Protein AF-A0A6A4V301-F1 (afdb_monomer_lite)

Sequence (108 aa):
EKLKKEYGTTSVLRYLGLNRSGYYKWVKRKDIKAGEILDGIGGYCVRGWIELHKVVREKKLIPIGLIEGNTYAKRDIPNGTVLTEDDVAVDTSTFIYRLRQEQDKIYG

Foldseek 3Di:
DVVCVPDPDDDPDDPDDFQFPFAAWFFADFKFAAFHQDDAPPDRGIDGDTGHPVCCVVQQADGRVQRDDRKGFRHTGGGGDGDHCNGIDGDCVDPVNVVVVVVVVVVD

Secondary structure (DSSP, 8-state):
-HHHHHSTT--S---TT--------EE-SSPBPTTPBPP-TTSSSEE-----HHHHHHTTBPPGGG--SS-EESS-B-TTPBPBTTTEE--TTSHHHHHHHHHHHH--

pLDDT: mean 72.1, std 19.56, range [30.28, 91.56]

Radius of gyration: 16.19 Å; chains: 1; bounding box: 50×25×36 Å

Structure (mmCIF, N/CA/C/O backbone):
data_AF-A0A6A4V301-F1
#
_entry.id   AF-A0A6A4V301-F1
#
loop_
_atom_site.group_PDB
_atom_site.id
_atom_site.type_symbol
_atom_site.label_atom_id
_atom_site.label_alt_id
_atom_site.label_comp_id
_atom_site.label_asym_id
_atom_site.label_entity_id
_atom_site.label_seq_id
_atom_site.pdbx_PDB_ins_code
_atom_site.Cartn_x
_atom_site.Cartn_y
_atom_site.Cartn_z
_atom_site.occupancy
_atom_site.B_iso_or_equiv
_atom_site.auth_seq_id
_atom_site.auth_comp_id
_atom_site.auth_asym_id
_atom_site.auth_atom_id
_atom_site.pdbx_PDB_model_num
ATOM 1 N N . GLU A 1 1 ? 38.161 -4.356 -8.212 1.00 44.12 1 GLU A N 1
ATOM 2 C CA . GLU A 1 1 ? 38.532 -3.347 -9.236 1.00 44.12 1 GLU A CA 1
ATOM 3 C C . GLU A 1 1 ? 38.145 -3.705 -10.670 1.00 44.12 1 GLU A C 1
ATOM 5 O O . GLU A 1 1 ? 37.674 -2.811 -11.359 1.00 44.12 1 GLU A O 1
ATOM 10 N N . LYS A 1 2 ? 38.239 -4.970 -11.119 1.00 32.25 2 LYS A N 1
ATOM 11 C CA . LYS A 1 2 ? 37.821 -5.383 -12.481 1.00 32.25 2 LYS A CA 1
ATOM 12 C C . LYS A 1 2 ? 36.384 -4.977 -12.864 1.00 32.25 2 LYS A C 1
ATOM 14 O O . LYS A 1 2 ? 36.184 -4.424 -13.934 1.00 32.25 2 LYS A O 1
ATOM 19 N N . LEU A 1 3 ? 35.415 -5.134 -11.957 1.00 32.88 3 LEU A N 1
ATOM 20 C CA . LEU A 1 3 ? 33.997 -4.830 -12.223 1.00 32.88 3 LEU A CA 1
ATOM 21 C C . LEU A 1 3 ? 33.673 -3.329 -12.372 1.00 32.88 3 LEU A C 1
ATOM 23 O O . LEU A 1 3 ? 32.669 -2.982 -12.981 1.00 32.88 3 LEU A O 1
ATOM 27 N N . LYS A 1 4 ? 34.515 -2.425 -11.845 1.00 36.94 4 LYS A N 1
ATOM 28 C CA . LYS A 1 4 ? 34.300 -0.967 -11.959 1.00 36.94 4 LYS A CA 1
ATOM 29 C C . LYS A 1 4 ? 34.726 -0.403 -13.320 1.00 36.94 4 LYS A C 1
ATOM 31 O O . LYS A 1 4 ? 34.255 0.663 -13.695 1.00 36.94 4 LYS A O 1
ATOM 36 N N . LYS A 1 5 ? 35.625 -1.092 -14.034 1.00 38.25 5 LYS A N 1
ATOM 37 C CA . LYS A 1 5 ? 36.169 -0.640 -15.327 1.00 38.25 5 LYS A CA 1
ATOM 38 C C . LYS A 1 5 ? 35.285 -1.020 -16.519 1.00 38.25 5 LYS A C 1
ATOM 40 O O . LYS A 1 5 ? 35.357 -0.361 -17.545 1.00 38.25 5 LYS A O 1
ATOM 45 N N . GLU A 1 6 ? 34.471 -2.063 -16.374 1.00 39.47 6 GLU A N 1
ATOM 46 C CA . GLU A 1 6 ? 33.626 -2.606 -17.447 1.00 39.47 6 GLU A CA 1
ATOM 47 C C . GLU A 1 6 ? 32.223 -1.971 -17.477 1.00 39.47 6 GLU A C 1
ATOM 49 O O . GLU A 1 6 ? 31.650 -1.781 -18.543 1.00 39.47 6 GLU A O 1
ATOM 54 N N . TYR A 1 7 ? 31.703 -1.549 -16.320 1.00 40.28 7 TYR A N 1
ATOM 55 C CA . TYR A 1 7 ? 30.348 -1.002 -16.167 1.00 40.28 7 TYR A CA 1
ATOM 56 C C . TYR A 1 7 ? 30.398 0.411 -15.593 1.00 40.28 7 TYR A C 1
ATOM 58 O O . TYR A 1 7 ? 29.945 0.646 -14.472 1.00 40.28 7 TYR A O 1
ATOM 66 N N . GLY A 1 8 ? 31.024 1.323 -16.346 1.00 31.33 8 GLY A N 1
ATOM 67 C CA . GLY A 1 8 ? 31.244 2.722 -15.975 1.00 31.33 8 GLY A CA 1
ATOM 68 C C . GLY A 1 8 ? 30.099 3.309 -15.148 1.00 31.33 8 GLY A C 1
ATOM 69 O O . GLY A 1 8 ? 28.932 3.136 -15.487 1.00 31.33 8 GLY A O 1
ATOM 70 N N . THR A 1 9 ? 30.474 3.962 -14.046 1.00 41.03 9 THR A N 1
ATOM 71 C CA . THR A 1 9 ? 29.659 4.615 -13.007 1.00 41.03 9 THR A CA 1
ATOM 72 C C . THR A 1 9 ? 28.316 5.154 -13.501 1.00 41.03 9 THR A C 1
ATOM 74 O O . THR A 1 9 ? 28.139 6.347 -13.716 1.00 41.03 9 THR A O 1
ATOM 77 N N . THR A 1 10 ? 27.345 4.258 -13.636 1.00 32.12 10 THR A N 1
ATOM 78 C CA . THR A 1 10 ? 25.959 4.584 -13.946 1.00 32.12 10 THR A CA 1
ATOM 79 C C . THR A 1 10 ? 25.134 3.809 -12.940 1.00 32.12 10 THR A C 1
ATOM 81 O O . THR A 1 10 ? 24.993 2.590 -13.017 1.00 32.12 10 THR A O 1
ATOM 84 N N . SER A 1 11 ? 24.769 4.543 -11.889 1.00 30.28 11 SER A N 1
ATOM 85 C CA . SER A 1 11 ? 23.555 4.385 -11.091 1.00 30.28 11 SER A CA 1
ATOM 86 C C . SER A 1 11 ? 22.816 3.055 -11.273 1.00 30.28 11 SER A C 1
ATOM 88 O O . SER A 1 11 ? 22.223 2.822 -12.313 1.00 30.28 11 SER A O 1
ATOM 90 N N . VAL A 1 12 ? 22.857 2.226 -10.225 1.00 35.25 12 VAL A N 1
ATOM 91 C CA . VAL A 1 12 ? 21.900 1.233 -9.665 1.00 35.25 12 VAL A CA 1
ATOM 92 C C . VAL A 1 12 ? 20.554 0.925 -10.393 1.00 35.25 12 VAL A C 1
ATOM 94 O O . VAL A 1 12 ? 19.605 0.500 -9.749 1.00 35.25 12 VAL A O 1
ATOM 97 N N . LEU A 1 13 ? 20.399 1.079 -11.709 1.00 38.47 13 LEU A N 1
ATOM 98 C CA . LEU A 1 13 ? 19.084 1.178 -12.365 1.00 38.47 13 LEU A CA 1
ATOM 99 C C . LEU A 1 13 ? 18.799 0.174 -13.482 1.00 38.47 13 LEU A C 1
ATOM 101 O O . LEU A 1 13 ? 17.750 0.263 -14.113 1.00 38.47 13 LEU A O 1
ATOM 105 N N . ARG A 1 14 ? 19.634 -0.839 -13.718 1.00 36.16 14 ARG A N 1
ATOM 106 C CA . ARG A 1 14 ? 19.243 -1.920 -14.642 1.00 36.16 14 ARG A CA 1
ATOM 107 C C . ARG A 1 14 ? 20.061 -3.186 -14.438 1.00 36.16 14 ARG A C 1
ATOM 109 O O . ARG A 1 14 ? 20.814 -3.605 -15.309 1.00 36.16 14 ARG A O 1
ATOM 116 N N . TYR A 1 15 ? 19.943 -3.807 -13.267 1.00 34.91 15 TYR A N 1
ATOM 117 C CA . TYR A 1 15 ? 20.541 -5.127 -13.074 1.00 34.91 15 TYR A CA 1
ATOM 118 C C . TYR A 1 15 ? 19.739 -6.187 -13.850 1.00 34.91 15 TYR A C 1
ATOM 120 O O . TYR A 1 15 ? 18.722 -6.689 -13.385 1.00 34.91 15 TYR A O 1
ATOM 128 N N . LEU A 1 16 ? 20.231 -6.476 -15.060 1.00 33.59 16 LEU A N 1
ATOM 129 C CA . LEU A 1 16 ? 20.290 -7.794 -15.698 1.00 33.59 16 LEU A CA 1
ATOM 130 C C . LEU A 1 16 ? 19.017 -8.644 -15.658 1.00 33.59 16 LEU A C 1
ATOM 132 O O . LEU A 1 16 ? 18.951 -9.526 -14.811 1.00 33.59 16 LEU A O 1
ATOM 136 N N . GLY A 1 17 ? 18.083 -8.449 -16.605 1.00 36.47 17 GLY A N 1
ATOM 137 C CA . GLY A 1 17 ? 17.179 -9.487 -17.167 1.00 36.47 17 GLY A CA 1
ATOM 138 C C . GLY A 1 17 ? 16.314 -10.321 -16.206 1.00 36.47 17 GLY A C 1
ATOM 139 O O . GLY A 1 17 ? 15.527 -11.162 -16.623 1.00 36.47 17 GLY A O 1
ATOM 140 N N . LEU A 1 18 ? 16.442 -10.082 -14.915 1.00 40.28 18 LEU A N 1
ATOM 141 C CA . LEU A 1 18 ? 15.710 -10.642 -13.819 1.00 40.28 18 LEU A CA 1
ATOM 142 C C . LEU A 1 18 ? 14.756 -9.518 -13.471 1.00 40.28 18 LEU A C 1
ATOM 144 O O . LEU A 1 18 ? 15.143 -8.554 -12.815 1.00 40.28 18 LEU A O 1
ATOM 148 N N . ASN A 1 19 ? 13.518 -9.621 -13.948 1.00 43.78 19 ASN A N 1
ATOM 149 C CA . ASN A 1 19 ? 12.412 -8.779 -13.506 1.00 43.78 19 ASN A CA 1
ATOM 150 C C . ASN A 1 19 ? 12.156 -9.042 -12.003 1.00 43.78 19 ASN A C 1
ATOM 152 O O . ASN A 1 19 ? 11.158 -9.643 -11.605 1.00 43.78 19 ASN A O 1
ATOM 156 N N . ARG A 1 20 ? 13.094 -8.642 -11.140 1.00 42.47 20 ARG A N 1
ATOM 157 C CA . ARG A 1 20 ? 12.964 -8.583 -9.685 1.00 42.47 20 ARG A CA 1
ATOM 158 C C . ARG A 1 20 ? 12.448 -7.196 -9.366 1.00 42.47 20 ARG A C 1
ATOM 160 O O . ARG A 1 20 ? 13.197 -6.287 -9.030 1.00 42.47 20 ARG A O 1
ATOM 167 N N . SER A 1 21 ? 11.153 -7.027 -9.561 1.00 47.16 21 SER A N 1
ATOM 168 C CA . SER A 1 21 ? 10.461 -5.857 -9.056 1.00 47.16 21 SER A CA 1
ATOM 169 C C . SER A 1 21 ? 10.208 -6.082 -7.577 1.00 47.16 21 SER A C 1
ATOM 171 O O . SER A 1 21 ? 9.257 -6.763 -7.208 1.00 47.16 21 SER A O 1
ATOM 173 N N . GLY A 1 22 ? 11.101 -5.548 -6.745 1.00 44.09 22 GLY A N 1
ATOM 174 C CA . GLY A 1 22 ? 10.935 -5.583 -5.303 1.00 44.09 22 GLY A CA 1
ATOM 175 C C . GLY A 1 22 ? 9.697 -4.800 -4.899 1.00 44.09 22 GLY A C 1
ATOM 176 O O . GLY A 1 22 ? 9.753 -3.580 -4.787 1.00 44.09 22 GLY A O 1
ATOM 177 N N . TYR A 1 23 ? 8.591 -5.503 -4.677 1.00 51.00 23 TYR A N 1
ATOM 178 C CA . TYR A 1 23 ? 7.374 -4.922 -4.131 1.00 51.00 23 TYR A CA 1
ATOM 179 C C . TYR A 1 23 ? 6.812 -5.810 -3.030 1.00 51.00 23 TYR A C 1
ATOM 181 O O . TYR A 1 23 ? 7.081 -7.001 -2.940 1.00 51.00 23 TYR A O 1
ATOM 189 N N . TYR A 1 24 ? 6.115 -5.154 -2.125 1.00 50.41 24 TYR A N 1
ATOM 190 C CA . TYR A 1 24 ? 6.193 -5.358 -0.694 1.00 50.41 24 TYR A CA 1
ATOM 191 C C . TYR A 1 24 ? 4.777 -5.516 -0.143 1.00 50.41 24 TYR A C 1
ATOM 193 O O . TYR A 1 24 ? 3.873 -4.926 -0.697 1.00 50.41 24 TYR A O 1
ATOM 201 N N . LYS A 1 25 ? 4.586 -6.195 0.991 1.00 56.16 25 LYS A N 1
ATOM 202 C CA . LYS A 1 25 ? 4.065 -5.571 2.228 1.00 56.16 25 LYS A CA 1
ATOM 203 C C . LYS A 1 25 ? 3.509 -6.619 3.167 1.00 56.16 25 LYS A C 1
ATOM 205 O O . LYS A 1 25 ? 2.636 -7.364 2.771 1.00 56.16 25 LYS A O 1
ATOM 210 N N . TRP A 1 26 ? 3.985 -6.610 4.405 1.00 49.91 26 TRP A N 1
ATOM 211 C CA . TRP A 1 26 ? 3.416 -7.361 5.518 1.00 49.91 26 TRP A CA 1
ATOM 212 C C . TRP A 1 26 ? 3.009 -6.370 6.611 1.00 49.91 26 TRP A C 1
ATOM 214 O O . TRP A 1 26 ? 3.758 -5.420 6.876 1.00 49.91 26 TRP A O 1
ATOM 224 N N . VAL A 1 27 ? 1.847 -6.571 7.236 1.00 56.19 27 VAL A N 1
ATOM 225 C CA . VAL A 1 27 ? 1.478 -5.836 8.456 1.00 56.19 27 VAL A CA 1
ATOM 226 C C . VAL A 1 27 ? 2.448 -6.232 9.561 1.00 56.19 27 VAL A C 1
ATOM 228 O O . VAL A 1 27 ? 2.669 -7.422 9.781 1.00 56.19 27 VAL A O 1
ATOM 231 N N . LYS A 1 28 ? 3.059 -5.259 10.238 1.00 59.06 28 LYS A N 1
ATOM 232 C CA . LYS A 1 28 ? 3.927 -5.518 11.390 1.00 59.06 28 LYS A CA 1
ATOM 233 C C . LYS A 1 28 ? 3.241 -5.032 12.666 1.00 59.06 28 LYS A C 1
ATOM 235 O O . LYS A 1 28 ? 2.692 -3.940 12.707 1.00 59.06 28 LYS A O 1
ATOM 240 N N . ARG A 1 29 ? 3.412 -5.806 13.742 1.00 59.47 29 ARG A N 1
ATOM 241 C CA . ARG A 1 29 ? 3.245 -5.422 15.163 1.00 59.47 29 ARG A CA 1
ATOM 242 C C . ARG A 1 29 ? 1.826 -5.197 15.682 1.00 59.47 29 ARG A C 1
ATOM 244 O O . ARG A 1 29 ? 1.668 -5.317 16.892 1.00 59.47 29 ARG A O 1
ATOM 251 N N . LYS A 1 30 ? 0.829 -4.920 14.846 1.00 69.62 30 LYS A N 1
ATOM 252 C CA . LYS A 1 30 ? -0.571 -4.848 15.283 1.00 69.62 30 LYS A CA 1
ATOM 253 C C . LYS A 1 30 ? -1.511 -5.303 14.182 1.00 69.62 30 LYS A C 1
ATOM 255 O O . LYS A 1 30 ? -1.179 -5.159 13.011 1.00 69.62 30 LYS A O 1
ATOM 260 N N . ASP A 1 31 ? -2.668 -5.810 14.568 1.00 82.12 31 ASP A N 1
ATOM 261 C CA . ASP A 1 31 ? -3.766 -6.008 13.631 1.00 82.12 31 ASP A CA 1
ATOM 262 C C . ASP A 1 31 ? -4.295 -4.633 13.213 1.00 82.12 31 ASP A C 1
ATOM 264 O O . ASP A 1 31 ? -4.433 -3.735 14.049 1.00 82.12 31 ASP A O 1
ATOM 268 N N . ILE A 1 32 ? -4.533 -4.452 11.917 1.00 85.00 32 ILE A N 1
ATOM 269 C CA . ILE A 1 32 ? -5.087 -3.214 11.363 1.00 85.00 32 ILE A CA 1
ATOM 270 C C . ILE A 1 32 ? -6.582 -3.430 11.197 1.00 85.00 32 ILE A C 1
ATOM 272 O O . ILE A 1 32 ? -6.991 -4.431 10.609 1.00 85.00 3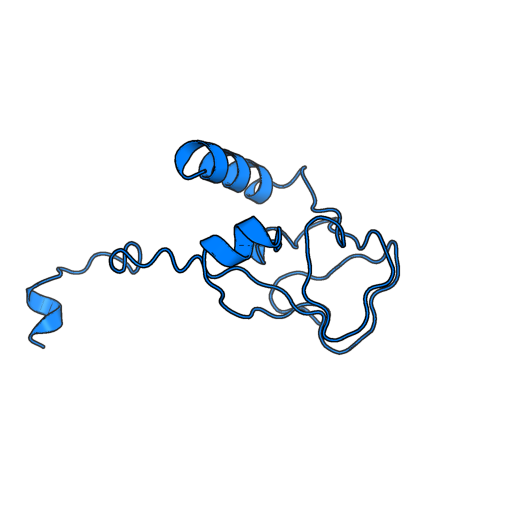2 ILE A O 1
ATOM 276 N N . LYS A 1 33 ? -7.400 -2.511 11.702 1.00 88.31 33 LYS A N 1
ATOM 277 C CA . LYS A 1 33 ? -8.851 -2.606 11.517 1.00 88.31 33 LYS A CA 1
ATOM 278 C C . LYS A 1 33 ? -9.294 -1.979 10.203 1.00 88.31 33 LYS A C 1
ATOM 280 O O . LYS A 1 33 ? -8.648 -1.067 9.685 1.00 88.31 33 LYS A O 1
ATOM 285 N N . ALA A 1 34 ? -10.429 -2.430 9.687 1.00 90.38 34 ALA A N 1
ATOM 286 C CA . ALA A 1 34 ? -11.089 -1.787 8.562 1.00 90.38 34 ALA A CA 1
ATOM 287 C C . ALA A 1 34 ? -11.306 -0.288 8.848 1.00 90.38 34 ALA A C 1
ATOM 289 O O . ALA A 1 34 ? -11.749 0.101 9.929 1.00 90.38 34 ALA A O 1
ATOM 290 N N . GLY A 1 35 ? -10.980 0.555 7.872 1.00 88.38 35 GLY A N 1
ATOM 291 C CA . GLY A 1 35 ? -11.039 2.014 7.956 1.00 88.38 35 GLY A CA 1
ATOM 292 C C . GLY A 1 35 ? -9.814 2.676 8.593 1.00 88.38 35 GLY A C 1
ATOM 293 O O . GLY A 1 35 ? -9.718 3.901 8.577 1.00 88.38 35 GLY A O 1
ATOM 294 N N . GLU A 1 36 ? -8.863 1.911 9.130 1.00 87.81 36 GLU A N 1
ATOM 295 C CA . GLU A 1 36 ? -7.668 2.476 9.751 1.00 87.81 36 GLU A CA 1
ATOM 296 C C . GLU A 1 36 ? -6.648 2.946 8.703 1.00 87.81 36 GLU A C 1
ATOM 298 O O . GLU A 1 36 ? -6.404 2.269 7.700 1.00 87.81 36 GLU A O 1
ATOM 303 N N . ILE A 1 37 ? -6.038 4.110 8.945 1.00 87.25 37 ILE A N 1
ATOM 304 C CA . ILE A 1 37 ? -5.003 4.685 8.078 1.00 87.25 37 ILE A CA 1
ATOM 305 C C . ILE A 1 37 ? -3.689 3.936 8.298 1.00 87.25 37 ILE A C 1
ATOM 307 O O . ILE A 1 37 ? -3.230 3.774 9.432 1.00 87.25 37 ILE A O 1
ATOM 311 N N . LEU A 1 38 ? -3.067 3.495 7.206 1.00 84.00 38 LEU A N 1
ATOM 312 C CA . LEU A 1 38 ? -1.764 2.848 7.249 1.00 84.00 38 LEU A CA 1
ATOM 313 C C . LEU A 1 38 ? -0.671 3.909 7.223 1.00 84.00 38 LEU A C 1
ATOM 315 O O . LEU A 1 38 ? -0.643 4.771 6.347 1.00 84.00 38 LEU A O 1
ATOM 319 N N . ASP A 1 39 ? 0.263 3.803 8.161 1.00 78.50 39 ASP A N 1
ATOM 320 C CA . ASP A 1 39 ? 1.475 4.607 8.119 1.00 78.50 39 ASP A CA 1
ATOM 321 C C . ASP A 1 39 ? 2.395 4.180 6.962 1.00 78.50 39 ASP A C 1
ATOM 323 O O . ASP A 1 39 ? 2.374 3.043 6.477 1.00 78.50 39 ASP A O 1
ATOM 327 N N . GLY A 1 40 ? 3.168 5.147 6.469 1.00 74.50 40 GLY A N 1
ATOM 328 C CA . GLY A 1 40 ? 4.069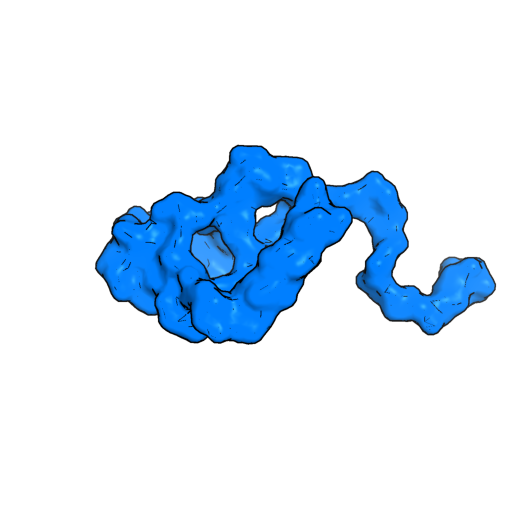 4.942 5.344 1.00 74.50 40 GLY A CA 1
ATOM 329 C C . GLY A 1 40 ? 5.374 4.241 5.715 1.00 74.50 40 GLY A C 1
ATOM 330 O O . GLY A 1 40 ? 5.531 3.630 6.776 1.00 74.50 40 GLY A O 1
ATOM 331 N N . ILE A 1 41 ? 6.351 4.324 4.811 1.00 74.56 41 ILE A N 1
ATOM 332 C CA . ILE A 1 41 ? 7.680 3.728 5.000 1.00 74.56 41 ILE A CA 1
ATOM 333 C C . ILE A 1 41 ? 8.324 4.271 6.283 1.00 74.56 41 ILE A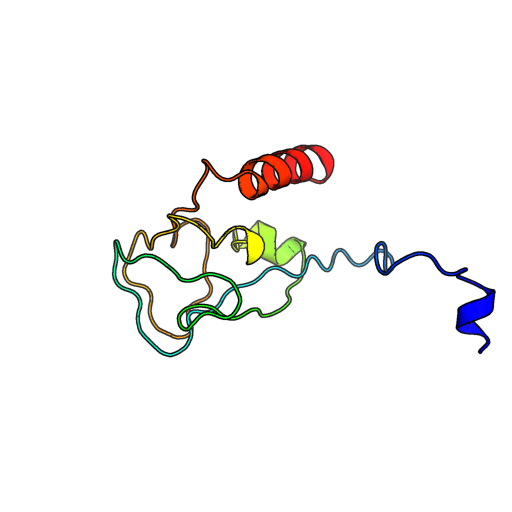 C 1
ATOM 335 O O . ILE A 1 41 ? 8.431 5.476 6.476 1.00 74.56 41 ILE A O 1
ATOM 339 N N . GLY A 1 42 ? 8.797 3.367 7.147 1.00 70.25 42 GLY A N 1
ATOM 340 C CA . GLY A 1 42 ? 9.421 3.735 8.424 1.00 70.25 42 GLY A CA 1
ATOM 341 C C . GLY A 1 42 ? 8.434 3.911 9.582 1.00 70.25 42 GLY A C 1
ATOM 342 O O . GLY A 1 42 ? 8.873 4.164 10.702 1.00 70.25 42 GLY A O 1
ATOM 343 N N . GLY A 1 43 ? 7.134 3.729 9.334 1.00 74.19 43 GLY A N 1
ATOM 344 C CA . GLY A 1 43 ? 6.100 3.667 10.360 1.00 74.19 43 GLY A CA 1
ATOM 345 C C . GLY A 1 43 ? 6.080 2.357 11.162 1.00 74.19 43 GLY A C 1
ATOM 346 O O . GLY A 1 43 ? 6.995 1.526 11.123 1.00 74.19 43 GLY A O 1
ATOM 347 N N . TYR A 1 44 ? 5.005 2.174 11.918 1.00 73.12 44 TYR A N 1
ATOM 348 C CA . TYR A 1 44 ? 4.750 1.034 12.791 1.00 73.12 44 TYR A CA 1
ATOM 349 C C . TYR A 1 44 ? 3.938 -0.080 12.126 1.00 73.12 44 TYR A C 1
ATOM 351 O O . TYR A 1 44 ? 4.151 -1.242 12.477 1.00 73.12 44 TYR A O 1
ATOM 359 N N . CYS A 1 45 ? 3.042 0.242 11.192 1.00 70.88 45 CYS A N 1
ATOM 360 C CA . CYS A 1 45 ? 2.087 -0.699 10.605 1.00 70.88 45 CYS A CA 1
ATOM 361 C C . CYS A 1 45 ? 2.693 -1.499 9.445 1.00 70.88 45 CYS A C 1
ATOM 363 O O . CYS A 1 45 ? 2.213 -2.591 9.134 1.00 70.88 45 CYS A O 1
ATOM 365 N N . VAL A 1 46 ? 3.749 -0.992 8.798 1.00 75.75 46 VAL A N 1
ATOM 366 C CA . VAL A 1 46 ? 4.197 -1.486 7.487 1.00 75.75 46 VAL A CA 1
ATOM 367 C C . VAL A 1 46 ? 5.689 -1.798 7.441 1.00 75.75 46 VAL A C 1
ATOM 369 O O . VAL A 1 46 ? 6.528 -1.007 7.866 1.00 75.75 46 VAL A O 1
ATOM 372 N N . ARG A 1 47 ? 6.052 -2.942 6.843 1.00 75.38 47 ARG A N 1
ATOM 373 C CA . ARG A 1 47 ? 7.447 -3.275 6.512 1.00 75.38 47 ARG A CA 1
ATOM 374 C C . ARG A 1 47 ? 7.596 -3.763 5.075 1.00 75.38 47 ARG A C 1
ATOM 376 O O . ARG A 1 47 ? 6.740 -4.471 4.546 1.00 75.38 47 ARG A O 1
ATOM 383 N N . GLY A 1 48 ? 8.745 -3.441 4.482 1.00 71.81 48 GLY A N 1
ATOM 384 C CA . GLY A 1 48 ? 9.152 -3.991 3.199 1.00 71.81 48 GLY A CA 1
ATOM 385 C C . GLY A 1 48 ? 9.887 -5.350 3.275 1.00 71.81 48 GLY A C 1
ATOM 386 O O . GLY A 1 48 ? 10.938 -5.448 3.899 1.00 71.81 48 GLY A O 1
ATOM 387 N N . TRP A 1 49 ? 9.350 -6.371 2.590 1.00 73.31 49 TRP A N 1
ATOM 388 C CA . TRP A 1 49 ? 10.007 -7.496 1.870 1.00 73.31 49 TRP A CA 1
ATOM 389 C C . TRP A 1 49 ? 10.108 -7.524 0.290 1.00 73.31 49 TRP A C 1
ATOM 391 O O . TRP A 1 49 ? 9.109 -7.354 -0.404 1.00 73.31 49 TRP A O 1
ATOM 401 N N . ILE A 1 50 ? 11.279 -7.800 -0.304 1.00 77.06 50 ILE A N 1
ATOM 402 C CA . ILE A 1 50 ? 11.466 -7.836 -1.779 1.00 77.06 50 ILE A CA 1
ATOM 403 C C . ILE A 1 50 ? 10.877 -9.116 -2.395 1.00 77.06 50 ILE A C 1
ATOM 405 O O . ILE A 1 50 ? 11.214 -10.209 -1.952 1.00 77.06 50 ILE A O 1
ATOM 409 N N . GLU A 1 51 ? 10.102 -8.983 -3.476 1.00 75.62 51 GLU A N 1
ATOM 410 C CA . GLU A 1 51 ? 9.576 -10.104 -4.274 1.00 75.62 51 GLU A CA 1
ATOM 411 C C . GLU A 1 51 ? 9.910 -10.026 -5.775 1.00 75.62 51 GLU A C 1
ATOM 413 O O . GLU A 1 51 ? 10.540 -9.081 -6.257 1.00 75.62 51 GLU A O 1
ATOM 418 N N . LEU A 1 52 ? 9.531 -11.065 -6.524 1.00 79.94 52 LEU A N 1
ATOM 419 C CA . LEU A 1 52 ? 9.639 -11.103 -7.987 1.00 79.94 52 LEU A CA 1
ATOM 420 C C . LEU A 1 52 ? 8.508 -10.317 -8.664 1.00 79.94 52 LEU A C 1
ATOM 422 O O . LEU A 1 52 ? 7.355 -10.385 -8.242 1.00 79.94 52 LEU A O 1
ATOM 426 N N . HIS A 1 53 ? 8.795 -9.675 -9.806 1.00 77.62 53 HIS A N 1
ATOM 427 C CA . HIS A 1 53 ? 7.791 -8.891 -10.541 1.00 77.62 53 HIS A CA 1
ATOM 428 C C . HIS A 1 53 ? 6.550 -9.707 -10.898 1.00 77.62 53 HIS A C 1
ATOM 430 O O . HIS A 1 53 ? 5.419 -9.251 -10.724 1.00 77.62 53 HIS A O 1
ATOM 436 N N . LYS A 1 54 ? 6.780 -10.911 -11.421 1.00 79.75 54 LYS A N 1
ATOM 437 C CA . LYS A 1 54 ? 5.716 -11.800 -11.873 1.00 79.75 54 LYS A CA 1
ATOM 438 C C . LYS A 1 54 ? 4.757 -12.128 -10.725 1.00 79.75 54 LYS A C 1
ATOM 440 O O . LYS A 1 54 ? 3.554 -11.972 -10.879 1.00 79.75 54 LYS A O 1
ATOM 445 N N . VAL A 1 55 ? 5.307 -12.453 -9.553 1.00 79.94 55 VAL A N 1
ATOM 446 C CA . VAL A 1 55 ? 4.536 -12.768 -8.342 1.00 79.94 55 VAL A CA 1
ATOM 447 C C . VAL A 1 55 ? 3.745 -11.556 -7.858 1.00 79.94 55 VAL A C 1
ATOM 449 O O . VAL A 1 55 ? 2.573 -11.691 -7.520 1.00 79.94 55 VAL A O 1
ATOM 452 N N . VAL A 1 56 ? 4.358 -10.368 -7.864 1.00 79.69 56 VAL A N 1
ATOM 453 C CA . VAL A 1 56 ? 3.691 -9.114 -7.474 1.00 79.69 56 VAL A CA 1
ATOM 454 C C . VAL A 1 56 ? 2.446 -8.866 -8.319 1.00 79.69 56 VAL A C 1
ATOM 456 O O . VAL A 1 56 ? 1.416 -8.482 -7.776 1.00 79.69 56 VAL A O 1
ATOM 459 N N . ARG A 1 57 ? 2.513 -9.121 -9.628 1.00 81.44 57 ARG A N 1
ATOM 460 C CA . ARG A 1 57 ? 1.360 -8.954 -10.519 1.00 81.44 57 ARG A CA 1
ATOM 461 C C . ARG A 1 57 ? 0.313 -10.036 -10.363 1.00 81.44 57 ARG A C 1
ATOM 463 O O . ARG A 1 57 ? -0.862 -9.716 -10.252 1.00 81.44 57 ARG A O 1
ATOM 470 N N . GLU A 1 58 ? 0.735 -11.296 -10.332 1.00 84.31 58 GLU A N 1
ATOM 471 C CA . GLU A 1 58 ? -0.179 -12.432 -10.168 1.00 84.31 58 GLU A CA 1
ATOM 472 C C . GLU A 1 58 ? -0.977 -12.325 -8.866 1.00 84.31 58 GLU A C 1
ATOM 474 O O . GLU A 1 58 ? -2.168 -12.623 -8.843 1.00 84.31 58 GLU A O 1
ATOM 479 N N . LYS A 1 59 ? -0.334 -11.856 -7.791 1.00 82.44 59 LYS A N 1
ATOM 480 C CA . LYS A 1 59 ? -0.948 -11.713 -6.467 1.00 82.44 59 LYS A CA 1
ATOM 481 C C . LYS A 1 59 ? -1.453 -10.301 -6.158 1.00 82.44 59 LYS A C 1
ATOM 483 O O . LYS A 1 59 ? -1.894 -10.075 -5.037 1.00 82.44 59 LYS A O 1
ATOM 488 N N . LYS A 1 60 ? -1.370 -9.363 -7.110 1.00 85.56 60 LYS A N 1
ATOM 489 C CA . LYS A 1 60 ? -1.772 -7.951 -6.946 1.00 85.56 60 LYS A CA 1
ATOM 490 C C . LYS A 1 60 ? -1.224 -7.310 -5.662 1.00 85.56 60 LYS A C 1
ATOM 492 O O . LYS A 1 60 ? -1.958 -6.697 -4.886 1.00 85.56 60 LYS A O 1
ATOM 497 N N . LEU A 1 61 ? 0.068 -7.513 -5.400 1.00 84.81 61 LEU A N 1
ATOM 498 C CA . LEU A 1 61 ? 0.732 -6.971 -4.211 1.00 84.81 61 LEU A CA 1
ATOM 499 C C . LEU A 1 61 ? 0.947 -5.463 -4.367 1.00 84.81 61 LEU A C 1
ATOM 501 O O . LEU A 1 61 ? 1.373 -5.004 -5.428 1.00 84.81 61 LEU A O 1
ATOM 505 N N . ILE A 1 62 ? 0.724 -4.695 -3.299 1.00 83.56 62 ILE A N 1
ATOM 506 C CA . ILE A 1 62 ? 0.819 -3.229 -3.360 1.00 83.56 62 ILE A CA 1
ATOM 507 C C . ILE A 1 62 ? 2.273 -2.757 -3.195 1.00 83.56 62 ILE A C 1
ATOM 509 O O . ILE A 1 62 ? 2.882 -2.987 -2.157 1.00 83.56 62 ILE A O 1
ATOM 513 N N . PRO A 1 63 ? 2.844 -1.982 -4.130 1.00 81.31 63 PRO A N 1
ATOM 514 C CA . PRO A 1 63 ? 4.148 -1.345 -3.944 1.00 81.31 63 PRO A CA 1
ATOM 515 C C . PRO A 1 63 ? 4.215 -0.481 -2.677 1.00 81.31 63 PRO A C 1
ATOM 517 O O . PRO A 1 63 ? 3.380 0.398 -2.493 1.00 81.31 63 PRO A O 1
ATOM 520 N N . ILE A 1 64 ? 5.257 -0.648 -1.847 1.00 78.81 64 ILE A N 1
ATOM 521 C CA . ILE A 1 64 ? 5.382 0.086 -0.568 1.00 78.81 64 ILE A CA 1
ATOM 522 C C . ILE A 1 64 ? 5.300 1.610 -0.723 1.00 78.81 64 ILE A C 1
ATOM 524 O O . ILE A 1 64 ? 4.751 2.278 0.141 1.00 78.81 64 ILE A O 1
ATOM 528 N N . GLY A 1 65 ? 5.805 2.148 -1.836 1.00 81.25 65 GLY A N 1
ATOM 529 C CA . GLY A 1 65 ? 5.773 3.583 -2.116 1.00 81.25 65 GLY A CA 1
ATOM 530 C C . GLY A 1 65 ? 4.374 4.145 -2.384 1.00 81.25 65 GLY A C 1
ATOM 531 O O . GLY A 1 65 ? 4.220 5.354 -2.394 1.00 81.25 65 GLY A O 1
ATOM 532 N N . LEU A 1 66 ? 3.357 3.302 -2.599 1.00 84.31 66 LEU A N 1
ATOM 533 C CA . LEU A 1 66 ? 1.963 3.748 -2.711 1.00 84.31 66 LEU A CA 1
ATOM 534 C C . LEU A 1 66 ? 1.244 3.802 -1.364 1.00 84.31 66 LEU A C 1
ATOM 536 O O . LEU A 1 66 ? 0.109 4.262 -1.294 1.00 84.31 66 LEU A O 1
ATOM 540 N N . ILE A 1 67 ? 1.872 3.302 -0.301 1.00 82.38 67 ILE A N 1
ATOM 541 C CA . ILE A 1 67 ? 1.298 3.334 1.038 1.00 82.38 67 ILE A CA 1
ATOM 542 C C . ILE A 1 67 ? 1.827 4.576 1.718 1.00 82.38 67 ILE A C 1
ATOM 544 O O . ILE A 1 67 ? 2.794 4.551 2.471 1.00 82.38 67 ILE A O 1
ATOM 548 N N . GLU A 1 68 ? 1.190 5.673 1.372 1.00 80.19 68 GLU A N 1
ATOM 549 C CA . GLU A 1 68 ? 1.406 6.985 1.948 1.00 80.19 68 GLU A CA 1
ATOM 550 C C . GLU A 1 68 ? 0.101 7.782 1.799 1.00 80.19 68 GLU A C 1
ATOM 552 O O . GLU A 1 68 ? -0.833 7.346 1.113 1.00 80.19 68 GLU A O 1
ATOM 557 N N . GLY A 1 69 ? 0.007 8.930 2.467 1.00 81.31 69 GLY A N 1
ATOM 558 C CA . GLY A 1 69 ? -1.178 9.786 2.416 1.00 81.31 69 GLY A CA 1
ATOM 559 C C . GLY A 1 69 ? -2.390 9.146 3.092 1.00 81.31 69 GLY A C 1
ATOM 560 O O . GLY A 1 69 ? -2.258 8.489 4.125 1.00 81.31 69 GLY A O 1
ATOM 561 N N . ASN A 1 70 ? -3.573 9.313 2.498 1.00 85.69 70 ASN A N 1
ATOM 562 C CA . ASN A 1 70 ? -4.837 8.797 3.037 1.00 85.69 70 ASN A CA 1
ATOM 563 C C . ASN A 1 70 ? -5.091 7.327 2.671 1.00 85.69 70 ASN A C 1
ATOM 565 O O . ASN A 1 70 ? -6.214 6.930 2.362 1.00 85.69 70 ASN A O 1
ATOM 569 N N . THR A 1 71 ? -4.042 6.510 2.688 1.00 87.94 71 THR A N 1
ATOM 570 C CA . THR A 1 71 ? -4.153 5.080 2.408 1.00 87.94 71 THR A CA 1
ATOM 571 C C . THR A 1 71 ? -4.751 4.361 3.620 1.00 87.94 71 THR A C 1
ATOM 573 O O . THR A 1 71 ? -4.176 4.407 4.707 1.00 87.94 71 THR A O 1
ATOM 576 N N . TYR A 1 72 ? -5.881 3.669 3.448 1.00 90.06 72 TYR A N 1
ATOM 577 C CA . TYR A 1 72 ? -6.609 3.019 4.548 1.00 90.06 72 TYR A CA 1
ATOM 578 C C . TYR A 1 72 ? -6.934 1.548 4.265 1.00 90.06 72 TYR A C 1
ATOM 580 O O . TYR A 1 72 ? -7.004 1.113 3.113 1.00 90.06 72 TYR A O 1
ATOM 588 N N . ALA A 1 73 ? -7.128 0.759 5.319 1.00 90.38 73 ALA A N 1
ATOM 589 C CA . ALA A 1 73 ? -7.496 -0.648 5.202 1.00 90.38 73 ALA A CA 1
ATOM 590 C C . ALA A 1 73 ? -8.980 -0.794 4.836 1.00 90.38 73 ALA A C 1
ATOM 592 O O . ALA A 1 73 ? -9.847 -0.215 5.481 1.00 90.38 73 ALA A O 1
ATOM 593 N N . LYS A 1 74 ? -9.301 -1.592 3.816 1.00 91.56 74 LYS A N 1
ATOM 594 C CA . LYS A 1 74 ? -10.691 -1.876 3.413 1.00 91.56 74 LYS A CA 1
ATOM 595 C C . LYS A 1 74 ? -11.358 -2.915 4.314 1.00 91.56 74 LYS A C 1
ATOM 597 O O . LYS A 1 74 ? -12.579 -2.940 4.426 1.00 91.56 74 LYS A O 1
ATOM 602 N N . ARG A 1 75 ? -10.557 -3.779 4.935 1.00 90.25 75 ARG A N 1
ATOM 603 C CA . ARG A 1 75 ? -10.991 -4.857 5.828 1.00 90.25 75 ARG A CA 1
ATOM 604 C C . ARG A 1 75 ? -10.055 -4.973 7.022 1.00 90.25 75 ARG A C 1
ATOM 606 O O . ARG A 1 75 ? -9.008 -4.336 7.037 1.00 90.25 75 ARG A O 1
ATOM 613 N N . ASP A 1 76 ? -10.427 -5.801 7.989 1.00 89.50 76 ASP A N 1
ATOM 614 C CA . ASP A 1 76 ? -9.529 -6.165 9.081 1.00 89.50 76 ASP A CA 1
ATOM 615 C C . ASP A 1 76 ? -8.367 -7.002 8.535 1.00 89.50 76 ASP A C 1
ATOM 617 O O . ASP A 1 76 ? -8.570 -7.970 7.795 1.00 89.50 76 ASP A O 1
ATOM 621 N N . ILE A 1 77 ? -7.145 -6.615 8.890 1.00 87.25 77 ILE A N 1
ATOM 622 C CA . ILE A 1 77 ? -5.918 -7.231 8.407 1.00 87.25 77 ILE A CA 1
ATOM 623 C C . ILE A 1 77 ? -5.098 -7.729 9.600 1.00 87.25 77 ILE A C 1
ATOM 625 O O . ILE A 1 77 ? -4.545 -6.915 10.349 1.00 87.25 77 ILE A O 1
ATOM 629 N N . PRO A 1 78 ? -4.956 -9.056 9.753 1.00 83.62 78 PRO A N 1
ATOM 630 C CA . PRO A 1 78 ? -4.108 -9.631 10.783 1.00 83.62 78 PRO A CA 1
ATOM 631 C C . PRO A 1 78 ? -2.641 -9.235 10.608 1.00 83.62 78 PRO A C 1
ATOM 633 O O . PRO A 1 78 ? -2.127 -9.130 9.484 1.00 83.62 78 PRO A O 1
ATOM 636 N N . ASN A 1 79 ? -1.936 -9.093 11.724 1.00 82.44 79 ASN A N 1
ATOM 637 C CA . ASN A 1 79 ? -0.487 -8.959 11.740 1.00 82.44 79 ASN A CA 1
ATOM 638 C C . ASN A 1 79 ? 0.167 -10.125 10.982 1.00 82.44 79 ASN A C 1
ATOM 640 O O . ASN A 1 79 ? -0.215 -11.285 11.125 1.00 82.44 79 ASN A O 1
ATOM 644 N N . GLY A 1 80 ? 1.167 -9.810 10.165 1.00 78.56 80 GLY A N 1
ATOM 645 C CA . GLY A 1 80 ? 1.825 -10.786 9.311 1.00 78.56 80 GLY A CA 1
ATOM 646 C C . GLY A 1 80 ? 1.038 -11.149 8.049 1.00 78.56 80 GLY A C 1
ATOM 647 O O . GLY A 1 80 ? 1.309 -12.182 7.456 1.00 78.56 80 GLY A O 1
ATOM 648 N N . THR A 1 81 ? 0.077 -10.337 7.607 1.00 81.88 81 THR A N 1
ATOM 649 C CA . THR A 1 81 ? -0.607 -10.569 6.321 1.00 81.88 81 THR A CA 1
ATOM 650 C C . THR A 1 81 ? 0.076 -9.815 5.192 1.00 81.88 81 THR A C 1
ATOM 652 O O . THR A 1 81 ? 0.434 -8.647 5.371 1.00 81.88 81 THR A O 1
ATOM 655 N N . VAL A 1 82 ? 0.220 -10.462 4.027 1.00 82.31 82 VAL A N 1
ATOM 656 C CA . VAL A 1 82 ? 0.707 -9.796 2.812 1.00 82.31 82 VAL A CA 1
ATOM 657 C C . VAL A 1 82 ? -0.373 -8.880 2.257 1.00 82.31 82 VAL A C 1
ATOM 659 O O . VAL A 1 82 ? -1.477 -9.357 2.024 1.00 82.31 82 VAL A O 1
ATOM 662 N N . LEU A 1 83 ? -0.072 -7.603 2.013 1.00 82.06 83 LEU A N 1
ATOM 663 C CA . LEU A 1 83 ? -1.083 -6.680 1.503 1.00 82.06 83 LEU A CA 1
ATOM 664 C C . LEU A 1 83 ? -1.208 -6.704 -0.008 1.00 82.06 83 LEU A C 1
ATOM 666 O O . LEU A 1 83 ? -0.237 -6.554 -0.756 1.00 82.06 83 LEU A O 1
ATOM 670 N N . THR A 1 84 ? -2.461 -6.794 -0.412 1.00 85.94 84 THR A N 1
ATOM 671 C CA . THR A 1 84 ? -2.920 -6.765 -1.789 1.00 85.94 84 THR A CA 1
ATOM 672 C C . THR A 1 84 ? -3.806 -5.549 -2.030 1.00 85.94 84 THR A C 1
ATOM 674 O O . THR A 1 84 ? -4.273 -4.902 -1.089 1.00 85.94 84 THR A O 1
ATOM 677 N N . GLU A 1 85 ? -4.057 -5.235 -3.299 1.00 85.75 85 GLU A N 1
ATOM 678 C CA . GLU A 1 85 ? -4.987 -4.172 -3.716 1.00 85.75 85 GLU A CA 1
ATOM 679 C C . GLU A 1 85 ? -6.409 -4.342 -3.147 1.00 85.75 85 GLU A C 1
ATOM 681 O O . GLU A 1 85 ? -7.142 -3.361 -2.978 1.00 85.75 85 GLU A O 1
ATOM 686 N N . ASP A 1 86 ? -6.791 -5.571 -2.800 1.00 87.81 86 ASP A N 1
ATOM 687 C CA . ASP A 1 86 ? -8.093 -5.880 -2.209 1.00 87.81 86 ASP A CA 1
ATOM 688 C C . ASP A 1 86 ? -8.142 -5.540 -0.707 1.00 87.81 86 ASP A C 1
ATOM 690 O O . ASP A 1 86 ? -9.208 -5.239 -0.171 1.00 87.81 86 ASP A O 1
ATOM 694 N N . ASP A 1 87 ? -6.991 -5.513 -0.029 1.00 86.75 87 ASP A N 1
ATOM 695 C CA . ASP A 1 87 ? -6.889 -5.233 1.408 1.00 86.75 87 ASP A CA 1
ATOM 696 C C . ASP A 1 87 ? -6.911 -3.745 1.736 1.00 86.75 87 ASP A C 1
ATOM 698 O O . ASP A 1 87 ? -7.353 -3.340 2.812 1.00 86.75 87 ASP A O 1
ATOM 702 N N . VAL A 1 88 ? -6.387 -2.923 0.830 1.00 88.38 88 VAL A N 1
ATOM 703 C CA . VAL A 1 88 ? -6.058 -1.525 1.105 1.00 88.38 88 VAL A CA 1
ATOM 704 C C . VAL A 1 88 ? -6.566 -0.634 -0.019 1.00 88.38 88 VAL A C 1
ATOM 706 O O . VAL A 1 88 ? -6.468 -0.953 -1.202 1.00 88.38 88 VAL A O 1
ATOM 709 N N . ALA A 1 89 ? -7.112 0.515 0.352 1.00 90.44 89 ALA A N 1
ATOM 710 C CA . ALA A 1 89 ? -7.403 1.602 -0.562 1.00 90.44 89 ALA A CA 1
ATOM 711 C C . ALA A 1 89 ? -6.209 2.558 -0.570 1.00 90.44 89 ALA A C 1
ATOM 713 O O . ALA A 1 89 ? -5.949 3.227 0.427 1.00 90.44 89 ALA A O 1
ATOM 714 N N . VAL A 1 90 ? -5.472 2.583 -1.680 1.00 89.62 90 VAL A N 1
ATOM 715 C CA . VAL A 1 90 ? -4.370 3.529 -1.895 1.00 89.62 90 VAL A CA 1
ATOM 716 C C . VAL A 1 90 ? -4.903 4.908 -2.258 1.00 89.62 90 VAL A C 1
ATOM 718 O O . VAL A 1 90 ? -5.909 5.035 -2.959 1.00 89.62 90 VAL A O 1
ATOM 721 N N . ASP A 1 91 ? -4.210 5.945 -1.800 1.00 88.94 91 ASP A N 1
ATOM 722 C CA . ASP A 1 91 ? -4.574 7.325 -2.097 1.00 88.94 91 ASP A CA 1
ATOM 723 C C . ASP A 1 91 ? -4.208 7.704 -3.543 1.00 88.94 91 ASP A C 1
ATOM 725 O O . ASP A 1 91 ? -3.050 7.975 -3.888 1.00 88.94 91 ASP A O 1
ATOM 729 N N . THR A 1 92 ? -5.227 7.754 -4.400 1.00 89.00 92 THR A N 1
ATOM 730 C CA . THR A 1 92 ? -5.083 8.071 -5.826 1.00 89.00 92 THR A CA 1
ATOM 731 C C . THR A 1 92 ? -4.841 9.555 -6.104 1.00 89.00 92 THR A C 1
ATOM 733 O O . THR A 1 92 ? -4.555 9.930 -7.245 1.00 89.00 92 THR A O 1
ATOM 736 N N . SER A 1 93 ? -4.974 10.425 -5.097 1.00 88.88 93 SER A N 1
ATOM 737 C CA . SER A 1 93 ? -4.704 11.859 -5.244 1.00 88.88 93 SER A CA 1
ATOM 738 C C . SER A 1 93 ? -3.204 12.164 -5.283 1.00 88.88 93 SER A C 1
ATOM 740 O O . SER A 1 93 ? -2.795 13.196 -5.820 1.00 88.88 93 SER A O 1
ATOM 742 N N . THR A 1 94 ? -2.382 11.244 -4.773 1.00 87.44 94 THR A N 1
ATOM 743 C CA . THR A 1 94 ? -0.939 11.431 -4.640 1.00 87.44 94 THR A CA 1
ATOM 744 C C . THR A 1 94 ? -0.223 11.466 -5.992 1.00 87.44 94 THR A C 1
ATOM 746 O O . THR A 1 94 ? -0.564 10.769 -6.952 1.00 87.44 94 THR A O 1
ATOM 749 N N . PHE A 1 95 ? 0.836 12.275 -6.068 1.00 89.56 95 PHE A N 1
ATOM 750 C CA . PHE A 1 95 ? 1.677 12.359 -7.263 1.00 89.56 95 PHE A CA 1
ATOM 751 C C . PHE A 1 95 ? 2.371 11.023 -7.572 1.00 89.56 95 PHE A C 1
ATOM 753 O O . PHE A 1 95 ? 2.473 10.628 -8.734 1.00 89.56 95 PHE A O 1
ATOM 760 N N . ILE A 1 96 ? 2.783 10.291 -6.532 1.00 88.31 96 ILE A N 1
ATOM 761 C CA . ILE A 1 96 ? 3.440 8.989 -6.673 1.00 88.31 96 ILE A CA 1
ATOM 762 C C . ILE A 1 96 ? 2.511 7.942 -7.294 1.00 88.31 96 ILE A C 1
ATOM 764 O O . ILE A 1 96 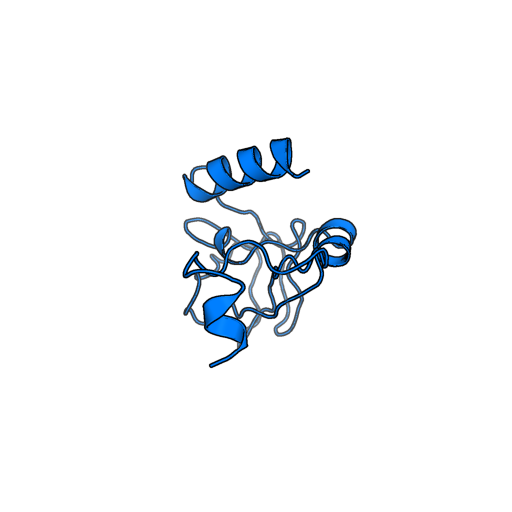? 2.952 7.174 -8.149 1.00 88.31 96 ILE A O 1
ATOM 768 N N . TYR A 1 97 ? 1.218 7.963 -6.950 1.00 89.56 97 TYR A N 1
ATOM 769 C CA . TYR A 1 97 ? 0.226 7.094 -7.574 1.00 89.56 97 TYR A CA 1
ATOM 770 C C . TYR A 1 97 ? 0.119 7.360 -9.075 1.00 89.56 97 TYR A C 1
ATOM 772 O O . TYR A 1 97 ? 0.200 6.427 -9.873 1.00 89.56 97 TYR A O 1
ATOM 780 N N . ARG A 1 98 ? 0.026 8.632 -9.480 1.00 90.44 98 ARG A N 1
ATOM 781 C CA . ARG A 1 98 ? -0.040 9.003 -10.904 1.00 90.44 98 ARG A CA 1
ATOM 782 C C . ARG A 1 98 ? 1.195 8.540 -11.671 1.00 90.44 98 ARG A C 1
ATOM 784 O O . ARG A 1 98 ? 1.056 7.918 -12.718 1.00 90.44 98 ARG A O 1
ATOM 791 N N . LEU A 1 99 ? 2.392 8.783 -11.134 1.00 90.56 99 LEU A N 1
ATOM 792 C CA . LEU A 1 99 ? 3.637 8.320 -11.755 1.00 90.56 99 LEU A CA 1
ATOM 793 C C . LEU A 1 99 ? 3.684 6.800 -11.883 1.00 90.56 99 LEU A C 1
ATOM 795 O O . LEU A 1 99 ? 4.130 6.284 -12.906 1.00 90.56 99 LEU A O 1
ATOM 799 N N . ARG A 1 100 ? 3.207 6.083 -10.863 1.00 88.69 100 ARG A N 1
ATOM 800 C CA . ARG A 1 100 ? 3.168 4.628 -10.905 1.00 88.69 100 ARG A CA 1
ATOM 801 C C . ARG A 1 100 ? 2.229 4.119 -11.997 1.00 88.69 100 ARG A C 1
ATOM 803 O O . ARG A 1 100 ? 2.615 3.217 -12.728 1.00 88.69 100 ARG A O 1
ATOM 810 N N . GLN A 1 101 ? 1.063 4.737 -12.169 1.00 89.38 101 GLN A N 1
ATOM 811 C CA . GLN A 1 101 ? 0.154 4.396 -13.266 1.00 89.38 101 GLN A CA 1
ATOM 812 C C . GLN A 1 101 ? 0.793 4.631 -14.641 1.00 89.38 101 GLN A C 1
ATOM 814 O O . GLN A 1 101 ? 0.650 3.798 -15.529 1.00 89.38 101 GLN A O 1
ATOM 819 N N . GLU A 1 102 ? 1.551 5.716 -14.826 1.00 91.06 102 GLU A N 1
ATOM 820 C CA . GLU A 1 102 ? 2.291 5.934 -16.079 1.00 91.06 102 GLU A CA 1
ATOM 821 C C . GLU A 1 102 ? 3.394 4.883 -16.294 1.00 91.06 102 GLU A C 1
ATOM 823 O O . GLU A 1 102 ? 3.575 4.392 -17.408 1.00 91.06 102 GLU A O 1
ATOM 828 N N . GLN A 1 103 ? 4.096 4.466 -15.235 1.00 87.12 103 GLN A N 1
ATOM 829 C CA . GLN A 1 103 ? 5.054 3.359 -15.320 1.00 87.12 103 GLN A CA 1
ATOM 830 C C . GLN A 1 103 ? 4.373 2.039 -15.687 1.00 87.12 103 GLN A C 1
ATOM 832 O O . GLN A 1 103 ? 4.879 1.321 -16.547 1.00 87.12 103 GLN A O 1
ATOM 837 N N . ASP A 1 104 ? 3.228 1.737 -15.078 1.00 85.25 104 ASP A N 1
ATOM 838 C CA . ASP A 1 104 ? 2.457 0.528 -15.358 1.00 85.25 104 ASP A CA 1
ATOM 839 C C . ASP A 1 104 ? 1.825 0.558 -16.764 1.00 85.25 104 ASP A C 1
ATOM 841 O O . ASP A 1 104 ? 1.525 -0.495 -17.301 1.00 85.25 104 ASP A O 1
ATOM 845 N N . LYS A 1 105 ? 1.670 1.717 -17.423 1.00 86.50 105 LYS A N 1
ATOM 846 C CA . LYS A 1 105 ? 1.286 1.779 -18.850 1.00 86.50 105 LYS A CA 1
ATOM 847 C C . LYS A 1 105 ? 2.439 1.440 -19.795 1.00 86.50 105 LYS A C 1
ATOM 849 O O . LYS A 1 105 ? 2.211 0.869 -20.855 1.00 86.50 105 LYS A O 1
ATOM 854 N N . ILE A 1 106 ? 3.664 1.834 -19.443 1.00 86.69 106 ILE A N 1
ATOM 855 C CA . ILE A 1 106 ? 4.850 1.670 -20.303 1.00 86.69 106 ILE A CA 1
ATOM 856 C C . ILE A 1 106 ? 5.488 0.290 -20.109 1.00 86.69 106 ILE A C 1
ATOM 858 O O . ILE A 1 106 ? 5.939 -0.334 -21.067 1.00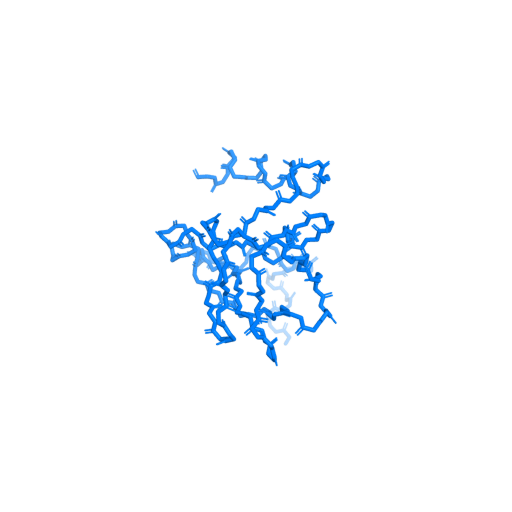 86.69 106 ILE A O 1
ATOM 862 N N . TYR A 1 107 ? 5.553 -0.165 -18.858 1.00 77.25 107 TYR A N 1
ATOM 863 C CA . TYR A 1 107 ? 6.219 -1.400 -18.431 1.00 77.25 107 TYR A CA 1
ATOM 864 C C . TYR A 1 107 ? 5.233 -2.434 -17.868 1.00 77.25 107 TYR A C 1
ATOM 866 O O . TYR A 1 107 ? 5.657 -3.450 -17.314 1.00 77.25 107 TYR A O 1
ATOM 874 N N . GLY A 1 108 ? 3.937 -2.133 -18.007 1.00 64.19 108 GLY A N 1
ATOM 875 C CA . GLY A 1 108 ? 2.776 -3.013 -17.901 1.00 64.19 108 GLY A CA 1
ATOM 876 C C . GLY A 1 108 ? 2.920 -4.287 -18.695 1.00 64.19 108 GLY A C 1
ATOM 877 O O . GLY A 1 108 ? 2.494 -4.292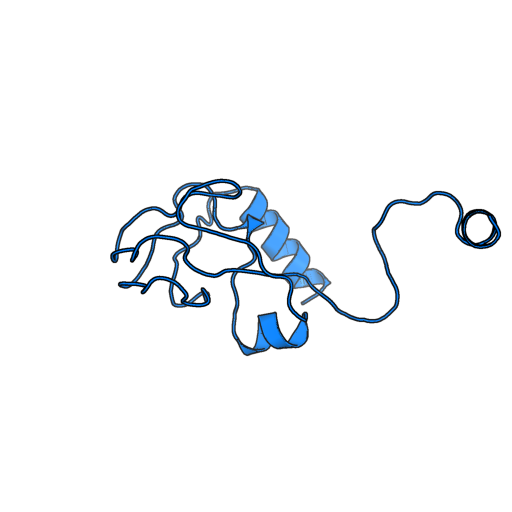 -19.855 1.00 64.19 108 GLY A O 1
#